Protein AF-A0AAU9TA55-F1 (afdb_monomer_lite)

Organism: Thlaspi arvense (NCBI:txid13288)

Radius of gyration: 24.59 Å; chains: 1; bounding box: 49×29×59 Å

Structure (mmCIF, N/CA/C/O backbone):
data_AF-A0AAU9TA55-F1
#
_entry.id   AF-A0AAU9TA55-F1
#
loop_
_atom_site.group_PDB
_atom_site.id
_atom_site.type_symbol
_atom_site.label_atom_id
_atom_site.label_alt_id
_atom_site.label_comp_id
_atom_site.label_asym_id
_atom_site.label_entity_id
_atom_site.label_seq_id
_atom_site.pdbx_PDB_ins_code
_atom_site.Cartn_x
_atom_site.Cartn_y
_atom_site.Cartn_z
_atom_site.occupancy
_atom_site.B_iso_or_equiv
_atom_site.auth_seq_id
_atom_site.auth_comp_id
_atom_site.auth_asym_id
_atom_site.auth_atom_id
_atom_site.pdbx_PDB_model_num
ATOM 1 N N . MET A 1 1 ? -15.090 -20.099 18.599 1.00 42.22 1 MET A N 1
ATOM 2 C CA . MET A 1 1 ? -14.025 -19.135 18.961 1.00 42.22 1 MET A CA 1
ATOM 3 C C . MET A 1 1 ? -13.998 -18.122 17.831 1.00 42.22 1 MET A C 1
ATOM 5 O O . MET A 1 1 ? -13.456 -18.421 16.781 1.00 42.22 1 MET A O 1
ATOM 9 N N . ASN A 1 2 ? -14.718 -17.010 17.981 1.00 57.53 2 ASN A N 1
ATOM 10 C CA . ASN A 1 2 ? -15.260 -16.250 16.846 1.00 57.53 2 ASN A CA 1
ATOM 11 C C . ASN A 1 2 ? -14.487 -14.946 16.591 1.00 57.53 2 ASN A C 1
ATOM 13 O O . ASN A 1 2 ? -15.100 -13.891 16.580 1.00 57.53 2 ASN A O 1
ATOM 17 N N . GLY A 1 3 ? -13.153 -14.988 16.483 1.00 59.88 3 GLY A N 1
ATOM 18 C CA . GLY A 1 3 ? -12.352 -13.855 15.975 1.00 59.88 3 GLY A CA 1
ATOM 19 C C . GLY A 1 3 ? -12.545 -12.484 16.651 1.00 59.88 3 GLY A C 1
ATOM 20 O O . GLY A 1 3 ? -12.173 -11.469 16.073 1.00 59.88 3 GLY A O 1
ATOM 21 N N . HIS A 1 4 ? -13.140 -12.419 17.847 1.00 69.94 4 HIS A N 1
ATOM 22 C CA . HIS A 1 4 ? -13.451 -11.147 18.490 1.00 69.94 4 HIS A CA 1
ATOM 23 C C . HIS A 1 4 ? -12.160 -10.464 18.942 1.00 69.94 4 HIS A C 1
ATOM 25 O O . HIS A 1 4 ? -11.391 -11.017 19.730 1.00 69.94 4 HIS A O 1
ATOM 31 N N . TRP A 1 5 ? -11.954 -9.239 18.467 1.00 72.19 5 TRP A N 1
ATOM 32 C CA . TRP A 1 5 ? -10.868 -8.376 18.906 1.00 72.19 5 TRP A CA 1
ATOM 33 C C . TRP A 1 5 ? -11.132 -7.953 20.353 1.00 72.19 5 TRP A C 1
ATOM 35 O O . TRP A 1 5 ? -12.055 -7.188 20.631 1.00 72.19 5 TRP A O 1
ATOM 45 N N . ILE A 1 6 ? -10.339 -8.465 21.296 1.00 80.44 6 ILE A N 1
ATOM 46 C CA . ILE A 1 6 ? -10.412 -8.053 22.701 1.00 80.44 6 ILE A CA 1
ATOM 47 C C . ILE A 1 6 ? -9.545 -6.806 22.857 1.00 80.44 6 ILE A C 1
ATOM 49 O O . ILE A 1 6 ? -8.342 -6.891 23.107 1.00 80.44 6 ILE A O 1
ATOM 53 N N . LEU A 1 7 ? -10.154 -5.637 22.668 1.00 80.25 7 LEU A N 1
ATOM 54 C CA . LEU A 1 7 ? -9.478 -4.361 22.877 1.00 80.25 7 LEU A CA 1
ATOM 55 C C . LEU A 1 7 ? -9.529 -3.983 24.368 1.00 80.25 7 LEU A C 1
ATOM 57 O O . LEU A 1 7 ? -10.601 -4.038 24.976 1.00 80.25 7 LEU A O 1
ATOM 61 N N . PRO A 1 8 ? -8.398 -3.600 24.987 1.00 83.81 8 PRO A N 1
ATOM 62 C CA . PRO A 1 8 ? -8.404 -3.109 26.359 1.00 83.81 8 PRO A CA 1
ATOM 63 C C . PRO A 1 8 ? -9.144 -1.763 26.448 1.00 83.81 8 PRO A C 1
ATOM 65 O O . PRO A 1 8 ? -9.176 -1.018 25.465 1.00 83.81 8 PRO A O 1
ATOM 68 N N . PRO A 1 9 ? -9.687 -1.392 27.621 1.00 87.69 9 PRO A N 1
ATOM 69 C CA . PRO A 1 9 ? -10.287 -0.075 27.818 1.00 87.69 9 PRO A CA 1
ATOM 70 C C . PRO A 1 9 ? -9.299 1.036 27.453 1.00 87.69 9 PRO A C 1
ATOM 72 O O . PRO A 1 9 ? -8.144 0.995 27.890 1.00 87.69 9 PRO A O 1
ATOM 75 N N . ALA A 1 10 ? -9.747 2.018 26.669 1.00 90.56 10 ALA A N 1
ATOM 76 C CA . ALA A 1 10 ? -8.926 3.169 26.321 1.00 90.56 10 ALA A CA 1
ATOM 77 C C . ALA A 1 10 ? -8.497 3.934 27.585 1.00 90.56 10 ALA A C 1
ATOM 79 O O . ALA A 1 10 ? -9.313 4.250 28.451 1.00 90.56 10 ALA A O 1
ATOM 80 N N . ARG A 1 11 ? -7.199 4.227 27.692 1.00 93.25 11 ARG A N 1
ATOM 81 C CA . ARG A 1 11 ? -6.580 4.983 28.796 1.00 93.25 11 ARG A CA 1
ATOM 82 C C . ARG A 1 11 ? -6.041 6.344 28.349 1.00 93.25 11 ARG A C 1
ATOM 84 O O . ARG A 1 11 ? -5.395 7.032 29.133 1.00 93.25 11 ARG A O 1
ATOM 91 N N . SER A 1 12 ? -6.273 6.715 27.092 1.00 93.75 12 SER A N 1
ATOM 92 C CA . SER A 1 12 ? -5.898 8.005 26.513 1.00 93.75 12 SER A CA 1
ATOM 93 C C . SER A 1 12 ? -6.864 8.405 25.398 1.00 93.75 12 SER A C 1
ATOM 95 O O . SER A 1 12 ? -7.489 7.544 24.779 1.00 93.75 12 SER A O 1
ATOM 97 N N . GLU A 1 13 ? -6.9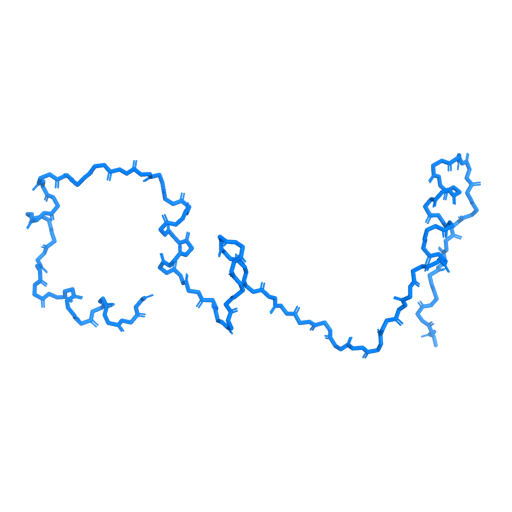36 9.705 25.102 1.00 94.38 13 GLU A N 1
ATOM 98 C CA . GLU A 1 13 ? -7.729 10.265 23.995 1.00 94.38 13 GLU A CA 1
ATOM 99 C C . GLU A 1 13 ? -7.405 9.577 22.655 1.00 94.38 13 GLU A C 1
ATOM 101 O O . GLU A 1 13 ? -8.293 9.169 21.913 1.00 94.38 13 GLU A O 1
ATOM 106 N N . ASN A 1 14 ? -6.114 9.349 22.381 1.00 94.50 14 ASN A N 1
ATOM 107 C CA . ASN A 1 14 ? -5.658 8.672 21.164 1.00 94.50 14 ASN A CA 1
ATOM 108 C C . ASN A 1 14 ? -6.212 7.246 21.052 1.00 94.50 14 ASN A C 1
ATOM 110 O O . ASN A 1 14 ? -6.555 6.800 19.960 1.00 94.50 14 ASN A O 1
ATOM 114 N N . GLN A 1 15 ? -6.311 6.529 22.175 1.00 92.69 15 GLN A N 1
ATOM 115 C CA . GLN A 1 15 ? -6.894 5.188 22.190 1.00 92.69 15 GLN A CA 1
ATOM 116 C C . GLN A 1 15 ? -8.411 5.224 21.997 1.00 92.69 15 GLN A C 1
ATOM 118 O O . GLN A 1 15 ? -8.934 4.355 21.306 1.00 92.69 15 GLN A O 1
ATOM 123 N N . VAL A 1 16 ? -9.109 6.224 22.547 1.00 94.00 16 VAL A N 1
ATOM 124 C CA . VAL A 1 16 ? -10.550 6.420 22.305 1.00 94.00 16 VAL A CA 1
ATOM 125 C C . VAL A 1 16 ? -10.808 6.665 20.820 1.00 94.00 16 VAL A C 1
ATOM 127 O O . VAL A 1 16 ? -11.647 5.992 20.227 1.00 94.00 16 VAL A O 1
ATOM 130 N N . ASN A 1 17 ? -10.037 7.561 20.200 1.00 94.31 17 ASN A N 1
ATOM 131 C CA . ASN A 1 17 ? -10.169 7.884 18.779 1.00 94.31 17 ASN A CA 1
ATOM 132 C C . ASN A 1 17 ? -9.917 6.664 17.887 1.00 94.31 17 ASN A C 1
ATOM 134 O O . ASN A 1 17 ? -10.686 6.405 16.963 1.00 94.31 17 ASN A O 1
ATOM 138 N N . LEU A 1 18 ? -8.882 5.875 18.192 1.00 90.81 18 LEU A N 1
ATOM 139 C CA . LEU A 1 18 ? -8.607 4.631 17.474 1.00 90.81 18 LEU A CA 1
ATOM 140 C C . LEU A 1 18 ? -9.759 3.628 17.621 1.00 90.81 18 LEU A C 1
ATOM 142 O O . LEU A 1 18 ? -10.188 3.040 16.633 1.00 90.81 18 LEU A O 1
ATOM 146 N N . GLN A 1 19 ? -10.272 3.436 18.839 1.00 91.19 19 GLN A N 1
ATOM 147 C CA . GLN A 1 19 ? -11.380 2.512 19.086 1.00 91.19 19 GLN A CA 1
ATOM 148 C C . GLN A 1 19 ? -12.656 2.948 18.354 1.00 91.19 19 GLN A C 1
ATOM 150 O O . GLN A 1 19 ? -13.306 2.105 17.742 1.00 91.19 19 GLN A O 1
ATOM 155 N N . ALA A 1 20 ? -12.977 4.245 18.348 1.00 91.31 20 ALA A N 1
ATOM 156 C CA . ALA A 1 20 ? -14.111 4.797 17.605 1.00 91.31 20 ALA A CA 1
ATOM 157 C C . ALA A 1 20 ? -13.955 4.648 16.080 1.00 91.31 20 ALA A C 1
ATOM 159 O O . ALA A 1 20 ? -14.924 4.393 15.365 1.00 91.31 20 ALA A O 1
ATOM 160 N N . TYR A 1 21 ? -12.734 4.777 15.563 1.00 91.75 21 TYR A N 1
ATOM 161 C CA 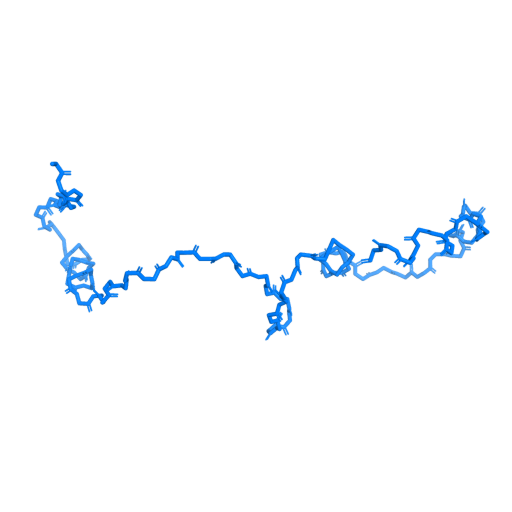. TYR A 1 21 ? -12.456 4.543 14.147 1.00 91.75 21 TYR A CA 1
ATOM 162 C C . TYR A 1 21 ? -12.640 3.064 13.767 1.00 91.75 21 TYR A C 1
ATOM 164 O O . TYR A 1 21 ? -13.300 2.739 12.780 1.00 91.75 21 TYR A O 1
ATOM 172 N N . LEU A 1 22 ? -12.128 2.146 14.591 1.00 87.62 22 LEU A N 1
ATOM 173 C CA . LEU A 1 22 ? -12.269 0.706 14.356 1.00 87.62 22 LEU A CA 1
ATOM 174 C C . LEU A 1 22 ? -13.736 0.251 14.381 1.00 87.62 22 LEU A C 1
ATOM 176 O O . LEU A 1 22 ? -14.107 -0.614 13.594 1.00 87.62 22 LEU A O 1
ATOM 180 N N . THR A 1 23 ? -14.587 0.839 15.231 1.00 85.62 23 THR A N 1
ATOM 181 C CA . THR A 1 23 ? -16.022 0.497 15.284 1.00 85.62 23 THR A CA 1
ATOM 182 C C . THR A 1 23 ? -16.849 1.089 14.146 1.00 85.62 23 THR A C 1
ATOM 184 O O . THR A 1 23 ? -17.978 0.650 13.934 1.00 85.62 23 THR A O 1
ATOM 187 N N . THR A 1 24 ? -16.320 2.075 13.420 1.00 90.06 24 THR A N 1
ATOM 188 C CA . THR A 1 24 ? -16.997 2.702 12.272 1.00 90.06 24 THR A CA 1
ATOM 189 C C . THR A 1 24 ? -16.508 2.169 10.926 1.00 90.06 24 THR A C 1
ATOM 191 O O . THR A 1 24 ? -17.128 2.445 9.901 1.00 90.06 24 THR A O 1
ATOM 194 N N . THR A 1 25 ? -15.433 1.377 10.915 1.00 85.81 25 THR A N 1
ATOM 195 C CA . THR A 1 25 ? -14.925 0.727 9.704 1.00 85.81 25 THR A CA 1
ATOM 196 C C . THR A 1 25 ? -15.887 -0.381 9.268 1.00 85.81 25 THR A C 1
ATOM 198 O O . THR A 1 25 ? -16.220 -1.273 10.048 1.00 85.81 25 THR A O 1
ATOM 201 N N . VAL A 1 26 ? -16.341 -0.333 8.015 1.00 87.00 26 VAL A N 1
ATOM 202 C CA . VAL A 1 26 ? -17.162 -1.394 7.418 1.00 87.00 26 VAL A CA 1
ATOM 203 C C . VAL A 1 26 ? -16.240 -2.535 7.012 1.00 87.00 26 VAL A C 1
ATOM 205 O O . VAL A 1 26 ? -15.321 -2.335 6.222 1.00 87.00 26 VAL A O 1
ATOM 208 N N . LEU A 1 27 ? -16.482 -3.721 7.565 1.00 83.06 27 LEU A N 1
ATOM 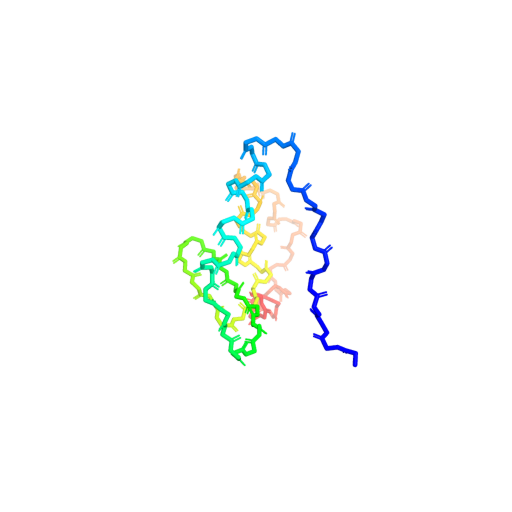209 C CA . LEU A 1 27 ? -15.803 -4.940 7.143 1.00 83.06 27 LEU A CA 1
ATOM 210 C C . LEU A 1 27 ? -16.538 -5.518 5.934 1.00 83.06 27 LEU A C 1
ATOM 212 O O . LEU A 1 27 ? -17.766 -5.612 5.942 1.00 83.06 27 LEU A O 1
ATOM 216 N N . THR A 1 28 ? -15.783 -5.880 4.906 1.00 87.38 28 THR A N 1
ATOM 217 C CA . THR A 1 28 ? -16.279 -6.581 3.721 1.00 87.38 28 THR A CA 1
ATOM 218 C C . THR A 1 28 ? -15.958 -8.066 3.844 1.00 87.38 28 THR A C 1
ATOM 220 O O . THR A 1 28 ? -14.924 -8.428 4.398 1.00 87.38 28 THR A O 1
ATOM 223 N N . ASP A 1 29 ? -16.832 -8.920 3.312 1.00 88.38 29 ASP A N 1
ATOM 224 C CA . ASP A 1 29 ? -16.575 -10.366 3.190 1.00 88.38 29 ASP A CA 1
ATOM 225 C C . ASP A 1 29 ? -15.764 -10.707 1.921 1.00 88.38 29 ASP A C 1
ATOM 227 O O . ASP A 1 29 ? -15.556 -11.879 1.609 1.00 88.38 29 ASP A O 1
ATOM 231 N N . ASP A 1 30 ? -15.339 -9.688 1.170 1.00 90.31 30 ASP A N 1
ATOM 232 C CA . ASP A 1 30 ? -14.499 -9.844 -0.013 1.00 90.31 30 ASP A CA 1
ATOM 233 C C . ASP A 1 30 ? -13.137 -10.438 0.372 1.00 90.31 30 ASP A C 1
ATOM 235 O O . ASP A 1 30 ? -12.546 -10.075 1.390 1.00 90.31 30 ASP A O 1
ATOM 239 N N . GLU A 1 31 ? -12.629 -11.357 -0.451 1.00 88.94 31 GLU A N 1
ATOM 240 C CA . GLU A 1 31 ? -11.294 -11.919 -0.254 1.00 88.94 31 GLU A CA 1
ATOM 241 C C . GLU A 1 31 ? -10.218 -10.855 -0.497 1.00 88.94 31 GLU A C 1
ATOM 243 O O . GLU A 1 31 ? -10.235 -10.147 -1.509 1.00 88.94 31 GLU A O 1
ATOM 248 N N . ASP A 1 32 ? -9.238 -10.794 0.406 1.00 87.50 32 ASP A N 1
ATOM 249 C CA . ASP A 1 32 ? -8.05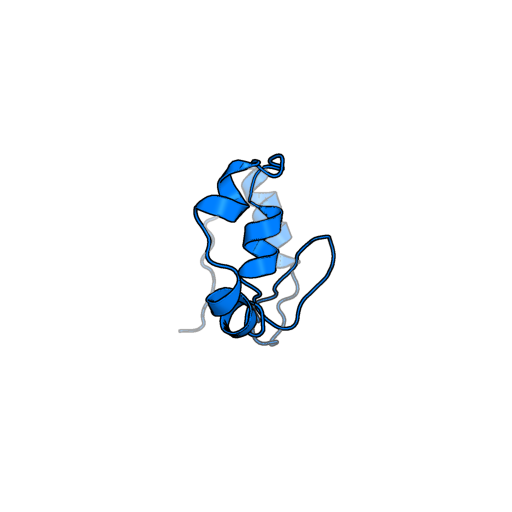0 -9.968 0.223 1.00 87.50 32 ASP A CA 1
ATOM 250 C C . ASP A 1 32 ? -7.310 -10.392 -1.054 1.00 87.50 32 ASP A C 1
ATOM 252 O O . ASP A 1 32 ? -6.965 -11.564 -1.242 1.00 87.50 32 ASP A O 1
ATOM 256 N N . TYR A 1 33 ? -7.003 -9.424 -1.917 1.00 86.62 33 TYR A N 1
ATOM 257 C CA . TYR A 1 33 ? -6.188 -9.646 -3.106 1.00 86.62 33 TYR A CA 1
ATOM 258 C C . TYR A 1 33 ? -4.972 -8.721 -3.122 1.00 86.62 33 TYR A C 1
ATOM 260 O O . TYR A 1 33 ? -4.986 -7.602 -2.616 1.00 86.62 33 TYR A O 1
ATOM 268 N N . TYR A 1 34 ? -3.887 -9.206 -3.724 1.00 86.19 34 TYR A N 1
ATOM 269 C CA . TYR A 1 34 ? -2.691 -8.404 -3.941 1.00 86.19 34 TYR A CA 1
ATOM 270 C C . TYR A 1 34 ? -2.827 -7.592 -5.225 1.00 86.19 34 TYR A C 1
ATOM 272 O O . TYR A 1 34 ? -3.139 -8.139 -6.285 1.00 86.19 34 TYR A O 1
ATOM 280 N N . GLU A 1 35 ? -2.515 -6.304 -5.142 1.00 88.75 35 GLU A N 1
ATOM 281 C CA . GLU A 1 35 ? -2.477 -5.396 -6.282 1.00 88.75 35 GLU A CA 1
ATOM 282 C C . GLU A 1 35 ? -1.036 -4.965 -6.580 1.00 88.75 35 GLU A C 1
ATOM 284 O O . GLU A 1 35 ? -0.245 -4.700 -5.673 1.00 88.75 35 GLU A O 1
ATOM 289 N N . TRP A 1 36 ? -0.678 -4.915 -7.866 1.00 89.00 36 TRP A N 1
ATOM 290 C CA . TRP A 1 36 ? 0.618 -4.408 -8.315 1.00 89.00 36 TRP A CA 1
ATOM 291 C C . TRP A 1 36 ? 0.431 -3.023 -8.910 1.00 89.00 36 TRP A C 1
ATOM 293 O O . TRP A 1 36 ? -0.053 -2.902 -10.031 1.00 89.00 36 TRP A O 1
ATOM 303 N N . GLU A 1 37 ? 0.849 -1.984 -8.200 1.00 89.06 37 GLU A N 1
ATOM 304 C CA . GLU A 1 37 ? 0.757 -0.608 -8.681 1.00 89.06 37 GLU A CA 1
ATOM 305 C C . GLU A 1 37 ? 2.146 -0.042 -8.996 1.00 89.06 37 GLU A C 1
ATOM 307 O O . GLU A 1 37 ? 3.111 -0.217 -8.248 1.00 89.06 37 GLU A O 1
ATOM 312 N N . THR A 1 38 ? 2.287 0.614 -10.145 1.00 86.69 38 THR A N 1
ATOM 313 C CA . THR A 1 38 ? 3.494 1.365 -10.515 1.00 86.69 38 THR A CA 1
ATOM 314 C C . THR A 1 38 ? 3.080 2.565 -11.362 1.00 86.69 38 THR A C 1
ATOM 316 O O . THR A 1 38 ? 2.334 2.392 -12.320 1.00 86.69 38 THR A O 1
ATOM 319 N N . ASP A 1 39 ? 3.569 3.765 -11.033 1.00 86.00 39 ASP A N 1
ATOM 320 C CA . ASP A 1 39 ? 3.183 5.037 -11.679 1.00 86.00 39 ASP A CA 1
ATOM 321 C C . ASP A 1 39 ? 1.663 5.278 -11.727 1.00 86.00 39 ASP A C 1
ATOM 323 O O . ASP A 1 39 ? 1.116 5.562 -12.792 1.00 86.00 39 ASP A O 1
ATOM 327 N N . GLU A 1 40 ? 0.964 5.095 -10.601 1.00 85.12 40 GLU A N 1
ATOM 328 C CA . GLU A 1 40 ? -0.506 5.245 -10.511 1.00 85.12 40 GLU A CA 1
ATOM 329 C C . GLU A 1 40 ? -1.281 4.282 -11.429 1.00 85.12 40 GLU A C 1
ATOM 331 O O . GLU A 1 40 ? -2.477 4.440 -11.689 1.00 85.12 40 GLU A O 1
ATOM 336 N N . LYS A 1 41 ? -0.592 3.266 -11.964 1.00 86.19 41 LYS A N 1
ATOM 337 C CA . LYS A 1 41 ? -1.166 2.281 -12.864 1.00 86.19 41 LYS A CA 1
ATOM 338 C C . LYS A 1 41 ? -1.106 0.901 -12.245 1.00 86.19 41 LYS A C 1
ATOM 340 O O . LYS A 1 41 ? -0.043 0.305 -12.065 1.00 86.19 41 LYS A O 1
ATOM 345 N N . VAL A 1 42 ? -2.295 0.369 -12.022 1.00 88.75 42 VAL A N 1
ATOM 346 C CA . VAL A 1 42 ? -2.505 -1.007 -11.603 1.00 88.75 42 VAL A CA 1
ATOM 347 C C . VAL A 1 42 ? -2.163 -1.956 -12.750 1.00 88.75 42 VAL A C 1
ATOM 349 O O . VAL A 1 42 ? -2.608 -1.796 -13.893 1.00 88.75 42 VAL A O 1
ATOM 352 N N . SER A 1 43 ? -1.367 -2.971 -12.439 1.00 85.81 43 SER A N 1
ATOM 353 C CA . SER A 1 43 ? -1.019 -4.079 -13.314 1.00 85.81 43 SER A CA 1
ATOM 354 C C . SER A 1 43 ? -1.648 -5.363 -12.791 1.00 85.81 43 SER A C 1
ATOM 356 O O . SER A 1 43 ? -1.576 -5.686 -11.610 1.00 85.81 43 SER A O 1
ATOM 358 N N . SER A 1 44 ? -2.188 -6.163 -13.707 1.00 85.62 44 SER A N 1
ATOM 359 C CA . SER A 1 44 ? -2.722 -7.491 -13.390 1.00 85.62 44 SER A CA 1
ATOM 360 C C . SER A 1 44 ? -1.640 -8.524 -13.056 1.00 85.62 44 SER A C 1
ATOM 362 O O . SER A 1 44 ? -1.951 -9.629 -12.621 1.00 85.62 44 SER A O 1
ATOM 364 N N . LYS A 1 45 ? -0.364 -8.200 -13.300 1.00 85.81 45 LYS A N 1
ATOM 365 C CA . LYS A 1 45 ? 0.774 -9.080 -13.022 1.00 85.81 45 LYS A CA 1
ATOM 366 C C . LYS A 1 45 ? 1.999 -8.305 -12.564 1.00 85.81 45 LYS A C 1
ATOM 368 O O . LYS A 1 45 ? 2.254 -7.196 -13.041 1.00 85.81 45 LYS A O 1
ATOM 373 N N . TYR A 1 46 ? 2.808 -8.953 -11.735 1.00 84.12 46 TYR A N 1
ATOM 374 C CA . TYR A 1 46 ? 4.148 -8.480 -11.424 1.00 84.12 46 TYR A CA 1
ATOM 375 C C . TYR A 1 46 ? 5.016 -8.444 -12.686 1.00 84.12 46 TYR A C 1
ATOM 377 O O . TYR A 1 46 ? 4.981 -9.365 -13.509 1.00 84.12 46 TYR A O 1
ATOM 385 N N . ARG A 1 47 ? 5.809 -7.382 -12.836 1.00 84.56 47 ARG A N 1
ATOM 386 C CA . ARG A 1 47 ? 6.769 -7.224 -13.933 1.00 84.56 47 ARG A CA 1
ATOM 387 C C . ARG A 1 47 ? 8.122 -6.834 -13.365 1.00 84.56 47 ARG A C 1
ATOM 389 O O . ARG A 1 47 ? 8.368 -5.662 -13.090 1.00 84.56 47 ARG A O 1
ATOM 396 N N . THR A 1 48 ? 9.009 -7.817 -13.232 1.00 85.88 48 THR A N 1
ATOM 397 C CA . THR A 1 48 ? 10.361 -7.620 -12.695 1.00 85.88 48 THR A CA 1
ATOM 398 C C . THR A 1 48 ? 11.099 -6.504 -13.430 1.00 85.88 48 THR A C 1
ATOM 400 O O . THR A 1 48 ? 11.635 -5.613 -12.780 1.00 85.88 48 THR A O 1
ATOM 403 N N . GLY A 1 49 ? 11.074 -6.496 -14.770 1.00 84.31 49 GLY A N 1
ATOM 404 C CA . GLY A 1 49 ? 11.754 -5.475 -15.574 1.00 84.31 49 GLY A CA 1
ATOM 405 C C . GLY A 1 49 ? 11.241 -4.058 -15.311 1.00 84.31 49 GLY A C 1
ATOM 406 O O . GLY A 1 49 ? 12.036 -3.136 -15.158 1.00 84.31 49 GLY A O 1
ATOM 407 N N . GLN A 1 50 ? 9.922 -3.893 -15.174 1.00 84.12 50 GLN A N 1
ATOM 408 C CA . GLN A 1 50 ? 9.299 -2.599 -14.882 1.00 84.12 50 GLN A CA 1
ATOM 409 C C . GLN A 1 50 ? 9.677 -2.091 -13.487 1.00 84.12 50 GLN A C 1
ATOM 411 O O . GLN A 1 50 ? 10.060 -0.934 -13.335 1.00 84.12 50 GLN A O 1
ATOM 416 N N . VAL A 1 51 ? 9.612 -2.962 -12.479 1.00 87.69 51 VAL A N 1
ATOM 417 C CA . VAL A 1 51 ? 9.966 -2.610 -11.098 1.00 87.69 51 VAL A CA 1
ATOM 418 C C . VAL A 1 51 ? 11.450 -2.267 -10.998 1.00 87.69 51 VAL A C 1
ATOM 420 O O . VAL A 1 51 ? 11.806 -1.237 -10.431 1.00 87.69 51 VAL A O 1
ATOM 423 N N . TYR A 1 52 ? 12.323 -3.064 -11.618 1.00 87.50 52 TYR A N 1
ATOM 424 C CA . TYR A 1 52 ? 13.752 -2.763 -11.665 1.00 87.50 52 TYR A CA 1
ATOM 425 C C . TYR A 1 52 ? 14.048 -1.459 -12.397 1.00 87.50 52 TYR A C 1
ATOM 427 O O . TYR A 1 52 ? 14.857 -0.681 -11.908 1.00 87.50 52 TYR A O 1
ATOM 435 N N . ALA A 1 53 ? 13.398 -1.190 -13.530 1.00 84.38 53 ALA A N 1
ATOM 436 C CA . ALA A 1 53 ? 13.585 0.062 -14.259 1.00 84.38 53 ALA A CA 1
ATOM 437 C C . ALA A 1 53 ? 13.203 1.288 -13.416 1.00 84.38 53 ALA A C 1
ATOM 439 O O . ALA A 1 53 ? 13.822 2.335 -13.562 1.00 84.38 53 ALA A O 1
ATOM 440 N N . LYS A 1 54 ? 12.218 1.151 -12.521 1.00 84.94 54 LYS A N 1
ATOM 441 C CA . LYS A 1 54 ? 11.776 2.223 -11.619 1.00 84.94 54 LYS A CA 1
ATOM 442 C C . LYS A 1 54 ? 12.658 2.400 -10.393 1.00 84.94 54 LYS A C 1
ATOM 444 O O . LYS A 1 54 ? 12.872 3.524 -9.957 1.00 84.94 54 LYS A O 1
ATOM 449 N N . LEU A 1 55 ? 13.153 1.303 -9.829 1.00 87.19 55 LEU A N 1
ATOM 450 C CA . LEU A 1 55 ? 14.037 1.340 -8.664 1.00 87.19 55 LEU A CA 1
ATOM 451 C C . LEU A 1 55 ? 15.480 1.686 -9.037 1.00 87.19 55 LEU A C 1
ATOM 453 O O . LEU A 1 55 ? 16.238 2.178 -8.200 1.00 87.19 55 LEU A O 1
ATOM 457 N N . ARG A 1 56 ? 15.888 1.387 -10.273 1.00 85.25 56 ARG A N 1
ATOM 458 C CA . ARG A 1 56 ? 17.242 1.652 -10.741 1.00 85.25 56 ARG A CA 1
ATOM 459 C C . ARG A 1 56 ? 17.438 3.167 -10.893 1.00 85.25 56 ARG A C 1
ATOM 461 O O . ARG A 1 56 ? 16.627 3.810 -11.552 1.00 85.25 56 ARG A O 1
ATOM 468 N N . PRO A 1 57 ? 18.538 3.729 -10.361 1.00 79.19 57 PRO A N 1
ATOM 469 C CA . PRO A 1 57 ? 18.919 5.103 -10.653 1.00 79.19 57 PRO A CA 1
ATOM 470 C C . PRO A 1 57 ? 19.065 5.305 -12.160 1.00 79.19 57 PRO A C 1
ATOM 472 O O . PRO A 1 57 ? 19.648 4.457 -12.845 1.00 79.19 57 PRO A O 1
ATOM 475 N N . GLU A 1 58 ? 18.575 6.432 -12.667 1.00 76.88 58 GLU A N 1
ATOM 476 C CA . GLU A 1 58 ? 18.826 6.824 -14.048 1.00 76.88 58 GLU A CA 1
ATOM 477 C C . GLU A 1 58 ? 20.344 6.938 -14.243 1.00 76.88 58 GLU A C 1
ATOM 479 O O . GLU A 1 58 ? 21.033 7.660 -13.522 1.00 76.88 58 GLU A O 1
ATOM 484 N N . SER A 1 59 ? 20.888 6.117 -15.138 1.00 73.12 59 SER A N 1
ATOM 485 C CA . SER A 1 59 ? 22.323 6.030 -15.390 1.00 73.12 59 SER A CA 1
ATOM 486 C C . SER A 1 59 ? 22.563 6.118 -16.882 1.00 73.12 59 SER A C 1
ATOM 488 O O . SER A 1 59 ? 21.919 5.379 -17.632 1.00 73.12 59 SER A O 1
ATOM 490 N N . ASP A 1 60 ? 23.523 6.943 -17.283 1.00 76.19 60 ASP A N 1
ATOM 491 C CA . ASP A 1 60 ? 23.893 7.100 -18.684 1.00 76.19 60 ASP A CA 1
ATOM 492 C C . ASP A 1 60 ? 24.317 5.769 -19.316 1.00 76.19 60 ASP A C 1
ATOM 494 O O . ASP A 1 60 ? 24.920 4.896 -18.676 1.00 76.19 60 ASP A O 1
ATOM 498 N N . GLU A 1 61 ? 24.012 5.616 -20.605 1.00 70.50 61 GLU A N 1
ATOM 499 C CA . GLU A 1 61 ? 24.474 4.473 -21.382 1.00 70.50 61 GLU A CA 1
ATOM 500 C C . GLU A 1 61 ? 26.002 4.532 -21.497 1.00 70.50 61 GLU A C 1
ATOM 502 O O . GLU A 1 61 ? 26.585 5.391 -22.160 1.00 70.50 61 GLU A O 1
ATOM 507 N N . VAL A 1 62 ? 26.674 3.607 -20.816 1.00 78.38 62 VAL A N 1
ATOM 508 C CA . VAL A 1 62 ? 28.133 3.534 -20.817 1.00 78.38 62 VAL A CA 1
ATOM 509 C C . VAL A 1 62 ? 28.649 2.955 -22.144 1.00 78.38 62 VAL A C 1
ATOM 511 O O . VAL A 1 62 ? 28.220 1.867 -22.541 1.00 78.38 62 VAL A O 1
ATOM 514 N N . PRO A 1 63 ? 29.626 3.596 -22.821 1.00 73.56 63 PRO A N 1
ATOM 515 C CA . PRO A 1 63 ? 30.127 3.145 -24.128 1.00 73.56 63 PRO A CA 1
ATOM 516 C C . PRO A 1 63 ? 30.682 1.714 -24.137 1.00 73.56 63 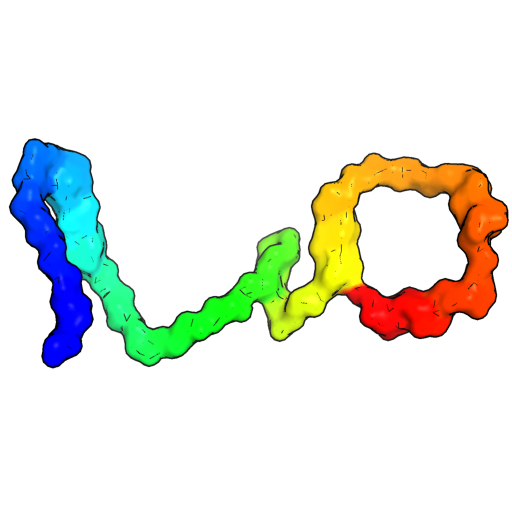PRO A C 1
ATOM 518 O O . PRO A 1 63 ? 30.637 1.028 -25.157 1.00 73.56 63 PRO A O 1
ATOM 521 N N . TRP A 1 64 ? 31.184 1.241 -22.994 1.00 75.88 64 TRP A N 1
ATOM 522 C CA . TRP A 1 64 ? 31.716 -0.113 -22.844 1.00 75.88 64 TRP A CA 1
ATOM 523 C C . TRP A 1 64 ? 30.631 -1.191 -22.732 1.00 75.88 64 TRP A C 1
ATOM 525 O O . TRP A 1 64 ? 30.944 -2.370 -22.885 1.00 75.88 64 TRP A O 1
ATOM 535 N N . GLY A 1 65 ? 29.360 -0.830 -22.519 1.00 71.69 65 GLY A N 1
ATOM 536 C CA . GLY A 1 65 ? 28.268 -1.801 -22.427 1.00 71.69 65 GLY A CA 1
ATOM 537 C C . GLY A 1 65 ? 28.178 -2.677 -23.680 1.00 71.69 65 GLY A C 1
ATOM 538 O O . GLY A 1 65 ? 28.083 -3.895 -23.581 1.00 71.69 65 GLY A O 1
ATOM 539 N N . LYS A 1 66 ? 28.345 -2.079 -24.863 1.00 65.62 66 LYS A N 1
ATOM 540 C CA . LYS A 1 66 ? 28.325 -2.790 -26.156 1.00 65.62 66 LYS A CA 1
ATOM 541 C C . LYS A 1 66 ? 29.503 -3.751 -26.350 1.00 65.62 66 LYS A C 1
ATOM 543 O O . LYS A 1 66 ? 29.424 -4.646 -27.180 1.00 65.62 66 LYS A O 1
ATOM 548 N N . ILE A 1 67 ? 30.591 -3.551 -25.606 1.00 70.44 67 ILE A N 1
ATOM 549 C CA . ILE A 1 67 ? 31.798 -4.386 -25.660 1.00 70.44 67 ILE A CA 1
ATOM 550 C C . ILE A 1 67 ? 31.652 -5.588 -24.720 1.00 70.44 67 ILE A C 1
ATOM 552 O O . ILE A 1 67 ? 32.107 -6.683 -25.037 1.00 70.44 67 ILE A O 1
ATOM 556 N N . VAL A 1 68 ? 31.012 -5.388 -23.566 1.00 67.88 68 VAL A N 1
ATOM 557 C CA . VAL A 1 68 ? 30.821 -6.431 -22.548 1.00 67.88 68 VAL A CA 1
ATOM 558 C C . VAL A 1 68 ? 29.650 -7.355 -22.895 1.00 67.88 68 VAL A C 1
ATOM 560 O O . VAL A 1 68 ? 29.716 -8.556 -22.637 1.00 67.88 68 VAL A O 1
ATOM 563 N N . TRP A 1 69 ? 28.591 -6.824 -23.508 1.00 66.12 69 TRP A N 1
ATOM 564 C CA . TRP A 1 69 ? 27.373 -7.577 -23.801 1.00 66.12 69 TRP A CA 1
ATOM 565 C C . TRP A 1 69 ? 27.301 -7.955 -25.289 1.00 66.12 69 TRP A C 1
ATOM 567 O O . TRP A 1 69 ? 27.028 -7.115 -26.143 1.00 66.12 69 TRP A O 1
ATOM 577 N N . ASN A 1 70 ? 27.523 -9.235 -25.614 1.00 58.84 70 ASN A N 1
ATOM 578 C CA . ASN A 1 70 ? 27.335 -9.753 -26.974 1.00 58.84 70 ASN A CA 1
ATOM 579 C C . ASN A 1 70 ? 25.839 -9.760 -27.338 1.00 58.84 70 ASN A C 1
ATOM 581 O O . ASN A 1 70 ? 25.065 -10.583 -26.846 1.00 58.84 70 ASN A O 1
ATOM 585 N N . VAL A 1 71 ? 25.456 -8.843 -28.227 1.00 57.38 71 VAL A N 1
ATOM 586 C CA . VAL A 1 71 ? 24.071 -8.520 -28.623 1.00 57.38 71 VAL A CA 1
ATOM 587 C C . VAL A 1 71 ? 23.266 -9.744 -29.096 1.00 57.38 71 VAL A C 1
ATOM 589 O O . VAL A 1 71 ? 22.072 -9.828 -28.836 1.00 57.38 71 VAL A O 1
ATOM 592 N N . GLY A 1 72 ? 23.913 -10.751 -29.695 1.00 55.97 72 GLY A N 1
ATOM 593 C CA . GLY A 1 72 ? 23.239 -11.925 -30.273 1.00 55.97 72 GLY A CA 1
ATOM 594 C C . GLY A 1 72 ? 22.580 -12.899 -29.284 1.00 55.97 72 GLY A C 1
ATOM 595 O O . GLY A 1 72 ? 21.836 -13.771 -29.716 1.00 55.97 72 GLY A O 1
ATOM 596 N N . VAL A 1 73 ? 22.830 -12.778 -27.976 1.00 49.00 73 VAL A N 1
ATOM 597 C CA . VAL A 1 73 ? 22.200 -13.636 -26.948 1.00 49.00 73 VAL A CA 1
ATOM 598 C C . VAL A 1 73 ? 21.009 -12.934 -26.277 1.00 49.00 73 VAL A C 1
ATOM 600 O O . VAL A 1 73 ? 20.161 -13.589 -25.677 1.00 49.00 73 VAL A O 1
ATOM 603 N N . ILE A 1 74 ? 20.901 -11.606 -26.388 1.00 54.28 74 ILE A N 1
ATOM 604 C CA . ILE A 1 74 ? 19.922 -10.807 -25.635 1.00 54.28 74 ILE A CA 1
ATOM 605 C C . ILE A 1 74 ? 18.544 -10.769 -26.304 1.00 54.28 74 ILE A C 1
ATOM 607 O O . ILE A 1 74 ? 17.553 -10.743 -25.577 1.00 54.28 74 ILE A O 1
ATOM 611 N N . ASP A 1 75 ? 18.441 -10.879 -27.632 1.00 51.78 75 ASP A N 1
ATOM 612 C CA . ASP A 1 75 ? 17.136 -10.876 -28.319 1.00 51.78 75 ASP A CA 1
ATOM 613 C C . ASP A 1 75 ? 16.218 -12.023 -27.848 1.00 51.78 75 ASP A C 1
ATOM 615 O O . ASP A 1 75 ? 14.997 -11.875 -27.811 1.00 51.78 75 ASP A O 1
ATOM 619 N N . SER A 1 76 ? 16.790 -13.141 -27.384 1.00 48.38 76 SER A N 1
ATOM 620 C CA . SER A 1 76 ? 16.034 -14.252 -26.789 1.00 48.38 76 SER A CA 1
ATOM 621 C C . SER A 1 76 ? 15.602 -14.040 -25.330 1.00 48.38 76 SER A C 1
ATOM 623 O O . SER A 1 76 ? 14.617 -14.643 -24.910 1.00 48.38 76 SER A O 1
ATOM 625 N N . TYR A 1 77 ? 16.286 -13.190 -24.552 1.00 46.69 77 TYR A N 1
ATOM 626 C CA . TYR A 1 77 ? 15.936 -12.923 -23.142 1.00 46.69 77 TYR A CA 1
ATOM 627 C C . TYR A 1 77 ? 15.139 -11.625 -22.955 1.00 46.69 77 TYR A C 1
ATOM 629 O O . TYR A 1 77 ? 14.336 -11.534 -22.028 1.00 46.69 77 TYR A O 1
ATOM 637 N N . ALA A 1 78 ? 15.294 -10.645 -23.850 1.00 43.00 78 ALA A N 1
ATOM 638 C CA . ALA A 1 78 ? 14.514 -9.405 -23.850 1.00 43.00 78 ALA A CA 1
ATOM 639 C C . ALA A 1 78 ? 13.033 -9.628 -24.217 1.00 43.00 78 ALA A C 1
ATOM 641 O O . ALA A 1 78 ? 12.192 -8.799 -23.894 1.00 43.00 78 ALA A O 1
ATOM 642 N N . ALA A 1 79 ? 12.696 -10.761 -24.843 1.00 43.41 79 ALA A N 1
ATOM 643 C CA . ALA A 1 79 ? 11.314 -11.139 -25.141 1.00 43.41 79 ALA A CA 1
ATOM 644 C C . ALA A 1 79 ? 10.526 -11.663 -23.916 1.00 43.41 79 ALA A C 1
ATOM 646 O O . ALA A 1 79 ? 9.309 -11.828 -24.009 1.00 43.41 79 ALA A O 1
ATOM 647 N N . PHE A 1 80 ? 11.189 -11.927 -22.780 1.00 40.28 80 PHE A N 1
ATOM 648 C CA . PHE A 1 80 ? 10.572 -12.544 -21.594 1.00 40.28 80 PHE A CA 1
ATOM 649 C C . PHE A 1 80 ? 10.702 -11.737 -20.285 1.00 40.28 80 PHE A C 1
ATOM 651 O O . PHE A 1 80 ? 10.359 -12.264 -19.224 1.00 40.28 80 PHE A O 1
ATOM 658 N N . LEU A 1 81 ? 11.120 -10.467 -20.332 1.00 39.44 81 LEU A N 1
ATOM 659 C CA . LEU A 1 81 ? 11.108 -9.540 -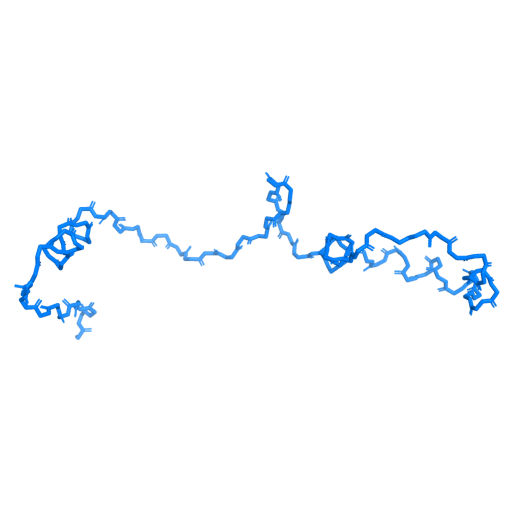19.182 1.00 39.44 81 LEU A CA 1
ATOM 660 C C . LEU A 1 81 ? 10.194 -8.336 -19.435 1.00 39.44 81 LEU A C 1
ATOM 662 O O . LEU A 1 81 ? 9.607 -7.846 -18.439 1.00 39.44 81 LEU A O 1
#

Secondary structure (DSSP, 8-state):
------PPPP-SHHHHHHHHHHHHSPPP-SPP---EEETTEEESS--HHHHHHHHSPP----TTHHHHS-GGGTTTTTT--

Sequence (81 aa):
MNGHWILPPARSENQVNLQAYLTTTVLTDDEDYYEWETDEKVSSKYRTGQVYAKLRPESDEVPWGKIVWNVGVIDSYAAFL

pLDDT: mean 77.92, std 15.21, range [39.44, 94.5]

Foldseek 3Di:
DPPDDPDDPDPDPVSVVVVVVVVPDDDDPDDDDDWDDDPNDTDPDDDPVRVCVVPDPDDDDDPCVPVVDDPVVVVVVVVPD